Protein AF-A0A9D4E8Y6-F1 (afdb_monomer_lite)

pLDDT: mean 79.28, std 13.71, range [41.5, 98.19]

Sequence (176 aa):
MYKGVVLAENYTNPRAPIQLITGSAGSKHGVDTMMALNAFRMDGKALNSYSRLKVYNATTLYWEQVAVFGGAVLDSIWVTQESHGSFSSSAFQGEQKVKIDEQIKVDEQNLEKHNLRQKPETTGDAFKVKVSKVIQGADIKVIIGVSFAVFILVFLLVVCIVRACSGQRTNSNCGM

Foldseek 3Di:
DPLPDDPDPAQEQDLDDDDDDFPQLDDPPDFDDDDDDDPDDDPPCRANWGKDWADPDPFKIKIFIFHPPPRDTPDIGIHGHPDDDDRDPVVDDDPRNVVNVVSVVVVVVVCVVVVPDDDPDDPVRVVVVVVVCVVVPPPPVNVVVVVVVVVVVVVVVVVVVVVVVVVVVVPPDDDD

Organism: Dreissena polymorpha (NCBI:txid45954)

InterPro domains:
  IPR025733 Purple acid phosphatase, C-terminal domain [PF14008] (16-76)
  IPR029052 Metallo-dependent phosphatase-like [G3DSA:3.60.21.10] (2-86)

Radius of gyration: 31.46 Å; chains: 1; bounding box: 83×58×72 Å

Secondary structure (DSSP, 8-state):
-BTTB---SSSBS-SS--------S--TT------S--SS---SS---EEEEEEE-SSSEEEEEEEETTTT-EEEEEEEE-SS-SPPPGGG--THHHHHHHHHHHHHHHHHHHTTPPPPPPPHHHHHHHHHHHHHHTS-HHHHHHHHHHHHHHHHHHHHHHHHHHHHGGGSS----

Structure (mmCIF, N/CA/C/O backbone):
data_AF-A0A9D4E8Y6-F1
#
_entry.id   AF-A0A9D4E8Y6-F1
#
loop_
_atom_site.group_PDB
_atom_site.id
_atom_site.type_symbol
_atom_site.label_atom_id
_atom_site.label_alt_id
_atom_site.label_comp_id
_atom_site.label_asym_id
_atom_site.label_entity_id
_atom_site.label_seq_id
_atom_site.pdbx_PDB_ins_code
_atom_site.Cartn_x
_atom_site.Cartn_y
_atom_site.Cartn_z
_atom_site.occupancy
_atom_site.B_iso_or_equiv
_atom_site.auth_seq_id
_atom_site.auth_comp_id
_atom_site.auth_asym_id
_atom_site.auth_atom_id
_atom_site.pdbx_PDB_model_num
ATOM 1 N N . MET A 1 1 ? 2.461 5.338 7.647 1.00 73.44 1 MET A N 1
ATOM 2 C CA . MET A 1 1 ? 2.548 6.712 8.190 1.00 73.44 1 MET A CA 1
ATOM 3 C C . MET A 1 1 ? 1.138 7.279 8.285 1.00 73.44 1 MET A C 1
ATOM 5 O O . MET A 1 1 ? 0.339 6.998 7.403 1.00 73.44 1 MET A O 1
ATOM 9 N N . TYR A 1 2 ? 0.803 8.015 9.340 1.00 78.94 2 TYR A N 1
ATOM 10 C CA . TYR A 1 2 ? -0.483 8.697 9.497 1.00 78.94 2 TYR A CA 1
ATOM 11 C C . TYR A 1 2 ? -0.217 10.107 10.015 1.00 78.94 2 TYR A C 1
ATOM 13 O O . TYR A 1 2 ? 0.462 10.245 11.028 1.00 78.94 2 TYR A O 1
ATOM 21 N N . LYS A 1 3 ? -0.709 11.128 9.297 1.00 79.44 3 LYS A N 1
ATOM 22 C CA . LYS A 1 3 ? -0.474 12.553 9.599 1.00 79.44 3 LYS A CA 1
ATOM 23 C C . LYS A 1 3 ? 0.980 12.846 10.000 1.00 79.44 3 LYS A C 1
ATOM 25 O O . LYS A 1 3 ? 1.236 13.167 11.147 1.00 79.44 3 LYS A O 1
ATOM 30 N N . GLY A 1 4 ? 1.956 12.630 9.119 1.00 76.62 4 GLY A N 1
ATOM 31 C CA . GLY A 1 4 ? 3.359 12.926 9.464 1.00 76.62 4 GLY A CA 1
ATOM 32 C C . GLY A 1 4 ? 4.086 11.852 10.289 1.00 76.62 4 GLY A C 1
ATOM 33 O O . GLY A 1 4 ? 5.309 11.791 10.258 1.00 76.62 4 GLY A O 1
ATOM 34 N N . VAL A 1 5 ? 3.369 10.964 10.985 1.00 80.88 5 VAL A N 1
ATOM 35 C CA . VAL A 1 5 ? 3.974 10.043 11.961 1.00 80.88 5 VAL A CA 1
ATOM 36 C C . VAL A 1 5 ? 4.095 8.625 11.399 1.00 80.88 5 VAL A C 1
ATOM 38 O O . VAL A 1 5 ? 3.126 8.048 10.896 1.00 80.88 5 VAL A O 1
ATOM 41 N N . VAL A 1 6 ? 5.284 8.023 11.485 1.00 81.94 6 VAL A N 1
ATOM 42 C CA . VAL A 1 6 ? 5.500 6.607 11.140 1.00 81.94 6 VAL A CA 1
ATOM 43 C C . VAL A 1 6 ? 4.923 5.730 12.255 1.00 81.94 6 VAL A C 1
ATOM 45 O O . VAL A 1 6 ? 5.297 5.866 13.414 1.00 81.94 6 VAL A O 1
ATOM 48 N N . LEU A 1 7 ? 3.976 4.852 11.908 1.00 80.19 7 LEU A N 1
ATOM 49 C CA . LEU A 1 7 ? 3.273 3.987 12.870 1.00 80.19 7 LEU A CA 1
ATOM 50 C C . LEU A 1 7 ? 3.737 2.529 12.841 1.00 80.19 7 LEU A C 1
ATOM 52 O O . LEU A 1 7 ? 3.530 1.806 13.809 1.00 80.19 7 LEU A O 1
ATOM 56 N N . ALA A 1 8 ? 4.304 2.107 11.715 1.00 82.12 8 ALA A N 1
ATOM 57 C CA . ALA A 1 8 ? 4.824 0.774 11.468 1.00 82.12 8 ALA A CA 1
ATOM 58 C C . ALA A 1 8 ? 5.861 0.867 10.342 1.00 82.12 8 ALA A C 1
ATOM 60 O O . ALA A 1 8 ? 5.733 1.721 9.458 1.00 82.12 8 ALA A O 1
ATOM 61 N N . GLU A 1 9 ? 6.850 -0.021 10.385 1.00 84.19 9 GLU A N 1
ATOM 62 C CA . GLU A 1 9 ? 7.917 -0.152 9.380 1.00 84.19 9 GLU A CA 1
ATOM 63 C C . GLU A 1 9 ? 7.717 -1.380 8.475 1.00 84.19 9 GLU A C 1
ATOM 65 O O . GLU A 1 9 ? 8.520 -1.649 7.589 1.00 84.19 9 GLU A O 1
ATOM 70 N N . ASN A 1 10 ? 6.632 -2.126 8.687 1.00 89.31 10 ASN A N 1
ATOM 71 C CA . ASN A 1 10 ? 6.254 -3.285 7.891 1.00 89.31 10 ASN A CA 1
ATOM 72 C C . ASN A 1 10 ? 4.809 -3.157 7.382 1.00 89.31 10 ASN A C 1
ATOM 74 O O . ASN A 1 10 ? 4.067 -2.245 7.753 1.00 89.31 10 ASN A O 1
ATOM 78 N N . TYR A 1 11 ? 4.415 -4.104 6.533 1.00 92.31 11 TYR A N 1
ATOM 79 C CA . TYR A 1 11 ? 3.076 -4.193 5.949 1.00 92.31 11 TYR A CA 1
ATOM 80 C C . TYR A 1 11 ? 2.178 -5.203 6.686 1.00 92.31 11 TYR A C 1
ATOM 82 O O . TYR A 1 11 ? 1.262 -5.781 6.096 1.00 92.31 11 TYR A O 1
ATOM 90 N N . THR A 1 12 ? 2.436 -5.423 7.979 1.00 93.38 12 THR A N 1
ATOM 91 C CA . THR A 1 12 ? 1.644 -6.313 8.833 1.00 93.38 12 THR A CA 1
ATOM 92 C C . THR A 1 12 ? 0.669 -5.496 9.665 1.00 93.38 12 THR A C 1
ATOM 94 O O . THR A 1 12 ? 1.053 -4.589 10.399 1.00 93.38 12 THR A O 1
ATOM 97 N N . ASN A 1 13 ? -0.607 -5.839 9.561 1.00 91.38 13 ASN A N 1
ATOM 98 C CA . ASN A 1 13 ? -1.733 -5.152 10.168 1.00 91.38 13 ASN A CA 1
ATOM 99 C C . ASN A 1 13 ? -1.700 -3.620 9.967 1.00 91.38 13 ASN A C 1
ATOM 101 O O . ASN A 1 13 ? -1.748 -2.860 10.947 1.00 91.38 13 ASN A O 1
ATOM 105 N N . PRO A 1 14 ? -1.565 -3.134 8.712 1.00 88.62 14 PRO A N 1
ATOM 106 C CA . PRO A 1 14 ? -1.438 -1.710 8.443 1.00 88.62 14 PRO A CA 1
ATOM 107 C C . PRO A 1 14 ? -2.681 -0.966 8.938 1.00 88.62 14 PRO A C 1
ATOM 109 O O . PRO A 1 14 ? -3.813 -1.308 8.611 1.00 88.62 14 PRO A O 1
ATOM 112 N N . ARG A 1 15 ? -2.467 0.089 9.730 1.00 81.94 15 ARG A N 1
ATOM 113 C CA . ARG A 1 15 ? -3.545 0.890 10.350 1.00 81.94 15 ARG A CA 1
ATOM 114 C C . ARG A 1 15 ? -4.058 2.036 9.477 1.00 81.94 15 ARG A C 1
ATOM 116 O O . ARG A 1 15 ? -4.909 2.812 9.900 1.00 81.94 15 ARG A O 1
ATOM 123 N N . ALA A 1 16 ? -3.488 2.173 8.290 1.00 82.00 16 ALA A N 1
ATOM 124 C CA . ALA A 1 16 ? -3.888 3.124 7.273 1.00 82.00 16 ALA A CA 1
ATOM 125 C C . ALA A 1 16 ? -3.797 2.429 5.908 1.00 82.00 16 ALA A C 1
ATOM 127 O O . ALA A 1 16 ? -3.007 1.490 5.767 1.00 82.00 16 ALA A O 1
ATOM 128 N N . PRO A 1 17 ? -4.567 2.880 4.905 1.00 85.38 17 PRO A N 1
ATOM 129 C CA . PRO A 1 17 ? -4.471 2.336 3.559 1.00 85.38 17 PRO A CA 1
ATOM 130 C C . PRO A 1 17 ? -3.042 2.411 3.016 1.00 85.38 17 PRO A C 1
ATOM 132 O O . PRO A 1 17 ? -2.362 3.429 3.160 1.00 85.38 17 PRO A O 1
ATOM 135 N N . ILE A 1 18 ? -2.607 1.337 2.360 1.00 88.50 18 ILE A N 1
ATOM 136 C CA . ILE A 1 18 ? -1.376 1.331 1.571 1.00 88.50 18 ILE A CA 1
ATOM 137 C C . ILE A 1 18 ? -1.719 1.955 0.222 1.00 88.50 18 ILE A C 1
ATOM 139 O O . ILE A 1 18 ? -2.557 1.435 -0.515 1.00 88.50 18 ILE A O 1
ATOM 143 N N . GLN A 1 19 ? -1.090 3.085 -0.090 1.00 89.44 19 GLN A N 1
ATOM 144 C CA . GLN A 1 19 ? -1.273 3.752 -1.370 1.00 89.44 19 GLN A CA 1
ATOM 145 C C . GLN A 1 19 ? -0.212 3.261 -2.353 1.00 89.44 19 GLN A C 1
ATOM 147 O O . GLN A 1 19 ? 0.977 3.501 -2.165 1.00 89.44 19 GLN A O 1
ATOM 152 N N . LEU A 1 20 ? -0.662 2.582 -3.405 1.00 90.50 20 LEU A N 1
ATOM 153 C CA . LEU A 1 20 ? 0.180 2.099 -4.494 1.00 90.50 20 LEU A CA 1
ATOM 154 C C . LEU A 1 20 ? -0.131 2.920 -5.744 1.00 90.50 20 LEU A C 1
ATOM 156 O O . LEU A 1 20 ? -1.296 3.087 -6.105 1.00 90.50 20 LEU A O 1
ATOM 160 N N . ILE A 1 21 ? 0.905 3.447 -6.393 1.00 88.50 21 ILE A N 1
ATOM 161 C CA . ILE A 1 21 ? 0.780 4.235 -7.622 1.00 88.50 21 ILE A CA 1
ATOM 162 C C . ILE A 1 21 ? 1.459 3.460 -8.746 1.00 88.50 21 ILE A C 1
ATOM 164 O O . ILE A 1 21 ? 2.655 3.199 -8.695 1.00 88.50 21 ILE A O 1
ATOM 168 N N . THR A 1 22 ? 0.681 3.100 -9.764 1.00 87.94 22 THR A N 1
ATOM 169 C CA . THR A 1 22 ? 1.089 2.160 -10.822 1.00 87.94 22 THR A CA 1
ATOM 170 C C . THR A 1 22 ? 1.006 2.792 -12.214 1.00 87.94 22 THR A C 1
ATOM 172 O O . THR A 1 22 ? 0.895 2.091 -13.217 1.00 87.94 22 THR A O 1
ATOM 175 N N . GLY A 1 23 ? 0.994 4.129 -12.284 1.00 84.12 23 GLY A N 1
ATOM 176 C CA . GLY A 1 23 ? 0.748 4.938 -13.486 1.00 84.12 23 GLY A CA 1
ATOM 177 C C . GLY A 1 23 ? 1.855 4.902 -14.548 1.00 84.12 23 GLY A C 1
ATOM 178 O O . GLY A 1 23 ? 2.044 5.875 -15.267 1.00 84.12 23 GLY A O 1
ATOM 179 N N . SER A 1 24 ? 2.594 3.800 -14.646 1.00 84.62 24 SER A N 1
ATOM 180 C CA . SER A 1 24 ? 3.752 3.594 -15.516 1.00 84.62 24 SER A CA 1
ATOM 181 C C . SER A 1 24 ? 3.458 2.641 -16.680 1.00 84.62 24 SER A C 1
ATOM 183 O O . SER A 1 24 ? 4.376 2.054 -17.233 1.00 84.62 24 SER A O 1
ATOM 185 N N . ALA A 1 25 ? 2.202 2.488 -17.112 1.00 86.75 25 ALA A N 1
ATOM 186 C CA . ALA A 1 25 ? 1.845 1.600 -18.232 1.00 86.75 25 ALA A CA 1
ATOM 187 C C . ALA A 1 25 ? 2.415 2.045 -19.601 1.00 86.75 25 ALA A C 1
ATOM 189 O O . ALA A 1 25 ? 2.400 1.276 -20.562 1.00 86.75 25 ALA A O 1
ATOM 190 N N . GLY A 1 26 ? 2.928 3.275 -19.685 1.00 82.12 26 GLY A N 1
ATOM 191 C CA . GLY A 1 26 ? 3.454 3.895 -20.897 1.00 82.12 26 GLY A CA 1
ATOM 192 C C . GLY A 1 26 ? 2.678 5.160 -21.241 1.00 82.12 26 GLY A C 1
ATOM 193 O O . GLY A 1 26 ? 1.471 5.128 -21.461 1.00 82.12 26 GLY A O 1
ATOM 194 N N . SER A 1 27 ? 3.377 6.293 -21.283 1.00 81.38 27 SER A N 1
ATOM 195 C CA . SER A 1 27 ? 2.820 7.592 -21.668 1.00 81.38 27 SER A CA 1
ATOM 196 C C . SER A 1 27 ? 3.777 8.296 -22.619 1.00 81.38 27 SER A C 1
ATOM 198 O O . SER A 1 27 ? 4.995 8.209 -22.468 1.00 81.38 27 SER A O 1
ATOM 200 N N . LYS A 1 28 ? 3.228 9.048 -23.579 1.00 84.88 28 LYS A N 1
ATOM 201 C CA . LYS A 1 28 ? 4.025 9.925 -24.451 1.00 84.88 28 LYS A CA 1
ATOM 202 C C . LYS A 1 28 ? 4.608 11.139 -23.715 1.00 84.88 28 LYS A C 1
ATOM 204 O O . LYS A 1 28 ? 5.471 11.812 -24.262 1.00 84.88 28 LYS A O 1
ATOM 209 N N . HIS A 1 29 ? 4.108 11.442 -22.514 1.00 80.25 29 HIS A N 1
ATOM 210 C CA . HIS A 1 29 ? 4.436 12.659 -21.764 1.00 80.25 29 HIS A CA 1
ATOM 211 C C . HIS A 1 29 ? 5.632 12.498 -20.807 1.00 80.25 29 HIS A C 1
ATOM 213 O O . HIS A 1 29 ? 5.888 13.388 -20.007 1.00 80.25 29 HIS A O 1
ATOM 219 N N . GLY A 1 30 ? 6.393 11.403 -20.912 1.00 76.19 30 GLY A N 1
ATOM 220 C CA . GLY A 1 30 ? 7.607 11.197 -20.119 1.00 76.19 30 GLY A CA 1
ATOM 221 C C . GLY A 1 30 ? 7.337 10.743 -18.682 1.00 76.19 30 GLY A C 1
ATOM 222 O O . GLY A 1 30 ? 6.322 10.103 -18.408 1.00 76.19 30 GLY A O 1
ATOM 223 N N . VAL A 1 31 ? 8.293 11.019 -17.792 1.00 78.38 31 VAL A N 1
ATOM 224 C CA . VAL A 1 31 ? 8.294 10.579 -16.390 1.00 78.38 31 VAL A CA 1
ATOM 225 C C . VAL A 1 31 ? 8.198 11.798 -15.482 1.00 78.38 31 VAL A C 1
ATOM 227 O O . VAL A 1 31 ? 9.032 12.697 -15.582 1.00 78.38 31 VAL A O 1
ATOM 230 N N . ASP A 1 32 ? 7.223 11.795 -14.577 1.00 78.12 32 ASP A N 1
ATOM 231 C CA . ASP A 1 32 ? 7.083 12.838 -13.564 1.00 78.12 32 ASP A CA 1
ATOM 232 C C . ASP A 1 32 ? 8.066 12.627 -12.407 1.00 78.12 32 ASP A C 1
ATOM 234 O O . ASP A 1 32 ? 8.269 11.513 -11.913 1.00 78.12 32 ASP A O 1
ATOM 238 N N . THR A 1 33 ? 8.661 13.719 -11.932 1.00 74.38 33 THR A N 1
ATOM 239 C CA . THR A 1 33 ? 9.433 13.740 -10.689 1.00 74.38 33 THR A CA 1
ATOM 240 C C . THR A 1 33 ? 8.501 13.918 -9.496 1.00 74.38 33 THR A C 1
ATOM 242 O O . THR A 1 33 ? 7.704 14.851 -9.444 1.00 74.38 33 THR A O 1
ATOM 245 N N . MET A 1 34 ? 8.632 13.047 -8.492 1.00 69.12 34 MET A N 1
ATOM 246 C CA . MET A 1 34 ? 7.845 13.128 -7.260 1.00 69.12 34 MET A CA 1
ATOM 247 C C . MET A 1 34 ? 8.736 13.394 -6.043 1.00 69.12 34 MET A C 1
ATOM 249 O O . MET A 1 34 ? 9.650 12.625 -5.735 1.00 69.12 34 MET A O 1
ATOM 253 N N . MET A 1 35 ? 8.433 14.470 -5.311 1.00 65.69 35 MET A N 1
ATOM 254 C CA . MET A 1 35 ? 9.023 14.781 -4.005 1.00 65.69 35 MET A CA 1
ATOM 255 C C . MET A 1 35 ? 8.072 14.338 -2.888 1.00 65.69 35 MET A C 1
ATOM 257 O O . MET A 1 35 ? 7.065 15.001 -2.667 1.00 65.69 35 MET A O 1
ATOM 261 N N . ALA A 1 36 ? 8.379 13.236 -2.190 1.00 64.88 36 ALA A N 1
ATOM 262 C CA . ALA A 1 36 ? 7.705 12.835 -0.945 1.00 64.88 36 ALA A CA 1
ATOM 263 C C . ALA A 1 36 ? 8.395 11.643 -0.247 1.00 64.88 36 ALA A C 1
ATOM 265 O O . ALA A 1 36 ? 9.131 10.883 -0.883 1.00 64.88 36 ALA A O 1
ATOM 266 N N . LEU A 1 37 ? 8.087 11.469 1.048 1.00 63.91 37 LEU A N 1
ATOM 267 C CA . LEU A 1 37 ? 8.338 10.262 1.845 1.00 63.91 37 LEU A CA 1
ATOM 268 C C . LEU A 1 37 ? 7.568 9.069 1.256 1.00 63.91 37 LEU A C 1
ATOM 270 O O . LEU A 1 37 ? 6.371 8.924 1.490 1.00 63.91 37 LEU A O 1
ATOM 274 N N . ASN A 1 38 ? 8.266 8.215 0.513 1.00 74.00 38 ASN A N 1
ATOM 275 C CA . ASN A 1 38 ? 7.741 6.972 -0.051 1.00 74.00 38 ASN A CA 1
ATOM 276 C C . ASN A 1 38 ? 8.599 5.803 0.440 1.00 74.00 38 ASN A C 1
ATOM 278 O O . ASN A 1 38 ? 9.812 5.953 0.565 1.00 74.00 38 ASN A O 1
ATOM 282 N N . ALA A 1 39 ? 7.988 4.642 0.691 1.00 78.75 39 ALA A N 1
ATOM 283 C CA . ALA A 1 39 ? 8.741 3.434 1.039 1.00 78.75 39 ALA A CA 1
ATOM 284 C C . ALA A 1 39 ? 9.582 2.931 -0.148 1.00 78.75 39 ALA A C 1
ATOM 286 O O . ALA A 1 39 ? 10.729 2.532 0.024 1.00 78.75 39 ALA A O 1
ATOM 287 N N . PHE A 1 40 ? 9.025 3.013 -1.357 1.00 83.94 40 PHE A N 1
ATOM 288 C CA . PHE A 1 40 ? 9.711 2.725 -2.608 1.00 83.94 40 PHE A CA 1
ATOM 289 C C . PHE A 1 40 ? 9.297 3.743 -3.671 1.00 83.94 40 PHE A C 1
ATOM 291 O O . PHE A 1 40 ? 8.149 4.196 -3.707 1.00 83.94 40 PHE A O 1
ATOM 298 N N . ARG A 1 41 ? 10.243 4.111 -4.538 1.00 82.06 41 ARG A N 1
ATOM 299 C CA . ARG A 1 41 ? 9.985 4.895 -5.747 1.00 82.06 41 ARG A CA 1
ATOM 300 C C . ARG A 1 41 ? 11.010 4.553 -6.819 1.00 82.06 41 ARG A C 1
ATOM 302 O O . ARG A 1 41 ? 12.160 4.258 -6.509 1.00 82.06 41 ARG A O 1
ATOM 309 N N . MET A 1 42 ? 10.599 4.682 -8.074 1.00 78.50 42 MET A N 1
ATOM 310 C CA . MET A 1 42 ? 11.473 4.548 -9.234 1.00 78.50 42 MET A CA 1
ATOM 311 C C . MET A 1 42 ? 11.406 5.842 -10.054 1.00 78.50 42 MET A C 1
ATOM 313 O O . MET A 1 42 ? 10.645 5.937 -11.014 1.00 78.50 42 MET A O 1
ATOM 317 N N . ASP A 1 43 ? 12.158 6.864 -9.633 1.00 67.75 43 ASP A N 1
ATOM 318 C CA . ASP A 1 43 ? 12.296 8.137 -10.347 1.00 67.75 43 ASP A CA 1
ATOM 319 C C . ASP A 1 43 ? 13.489 8.121 -11.328 1.00 67.75 43 ASP A C 1
ATOM 321 O O . ASP A 1 43 ? 14.418 7.322 -11.223 1.00 67.75 43 ASP A O 1
ATOM 325 N N . GLY A 1 44 ? 13.430 8.950 -12.376 1.00 62.62 44 GLY A N 1
ATOM 326 C CA . GLY A 1 44 ? 14.532 9.165 -13.332 1.00 62.62 44 GLY A CA 1
ATOM 327 C C . GLY A 1 44 ? 14.748 8.089 -14.410 1.00 62.62 44 GLY A C 1
ATOM 328 O O . GLY A 1 44 ? 15.265 8.409 -15.478 1.00 62.62 44 GLY A O 1
ATOM 329 N N . LYS A 1 45 ? 14.323 6.838 -14.184 1.00 65.12 45 LYS A N 1
ATOM 330 C CA . LYS A 1 45 ? 14.321 5.744 -15.183 1.00 65.12 45 LYS A CA 1
ATOM 331 C C . LYS A 1 45 ? 13.069 4.872 -15.084 1.00 65.12 45 LYS A C 1
ATOM 333 O O . LYS A 1 45 ? 13.169 3.651 -15.172 1.00 65.12 45 LYS A O 1
ATOM 338 N N . ALA A 1 46 ? 11.906 5.477 -14.840 1.00 70.00 46 ALA A N 1
ATOM 339 C CA . ALA A 1 46 ? 10.662 4.729 -14.693 1.00 70.00 46 ALA A CA 1
ATOM 340 C C . ALA A 1 46 ? 10.451 3.821 -15.914 1.00 70.00 46 ALA A C 1
ATOM 342 O O . ALA A 1 46 ? 10.302 4.288 -17.044 1.00 70.00 46 ALA A O 1
ATOM 343 N N . LEU A 1 47 ? 10.510 2.512 -15.680 1.00 83.56 47 LEU A N 1
ATOM 344 C CA . LEU A 1 47 ? 10.270 1.532 -16.723 1.00 83.56 47 LEU A CA 1
ATOM 345 C C . LEU A 1 47 ? 8.771 1.409 -16.933 1.00 83.56 47 LEU A C 1
ATOM 347 O O . LEU A 1 47 ? 8.004 1.335 -15.963 1.00 83.56 47 LEU A O 1
ATOM 351 N N . ASN A 1 48 ? 8.377 1.307 -18.203 1.00 90.00 48 ASN A N 1
ATOM 352 C CA . ASN A 1 48 ? 7.021 0.902 -18.525 1.00 90.00 48 ASN A CA 1
ATOM 353 C C . ASN A 1 48 ? 6.738 -0.417 -17.807 1.00 90.00 48 ASN A C 1
ATOM 355 O O . ASN A 1 48 ? 7.506 -1.374 -17.929 1.00 90.00 48 ASN A O 1
ATOM 359 N N . SER A 1 49 ? 5.691 -0.441 -16.998 1.00 92.38 49 SER A N 1
ATOM 360 C CA . SER A 1 49 ? 5.428 -1.516 -16.053 1.00 92.38 49 SER A CA 1
ATOM 361 C C . SER A 1 49 ? 3.942 -1.606 -15.725 1.00 92.38 49 SER A C 1
ATOM 363 O O . SER A 1 49 ? 3.172 -0.674 -15.948 1.00 92.38 49 SER A O 1
ATOM 365 N N . TYR A 1 50 ? 3.540 -2.758 -15.211 1.00 93.62 50 TYR A N 1
ATOM 366 C CA . TYR A 1 50 ? 2.185 -3.041 -14.756 1.00 93.62 50 TYR A CA 1
ATOM 367 C C . TYR A 1 50 ? 2.253 -3.767 -13.417 1.00 93.62 50 TYR A C 1
ATOM 369 O O . TYR A 1 50 ? 3.276 -4.366 -13.088 1.00 93.62 50 TYR A O 1
ATOM 377 N N . SER A 1 51 ? 1.172 -3.731 -12.645 1.00 95.06 51 SER A N 1
ATOM 378 C CA . SER A 1 51 ? 1.135 -4.416 -11.354 1.00 95.06 51 SER A CA 1
ATOM 379 C C . SER A 1 51 ? 0.298 -5.678 -11.397 1.00 95.06 51 SER A C 1
ATOM 381 O O . SER A 1 51 ? -0.685 -5.769 -12.135 1.00 95.06 51 SER A O 1
ATOM 383 N N . ARG A 1 52 ? 0.651 -6.631 -10.541 1.00 96.31 52 ARG A N 1
ATOM 384 C CA . ARG A 1 52 ? -0.150 -7.820 -10.259 1.00 96.31 52 ARG A CA 1
ATOM 385 C C . ARG A 1 52 ? -0.507 -7.813 -8.780 1.00 96.31 52 ARG A C 1
ATOM 387 O O . ARG A 1 52 ? 0.359 -7.619 -7.934 1.00 96.31 52 ARG A O 1
ATOM 394 N N . LEU A 1 53 ? -1.783 -8.025 -8.475 1.00 97.06 53 LEU A N 1
ATOM 395 C CA . LEU A 1 53 ? -2.276 -8.209 -7.113 1.00 97.06 53 LEU A CA 1
ATOM 396 C C . LEU A 1 53 ? -2.863 -9.612 -7.008 1.00 97.06 53 LEU A C 1
ATOM 398 O O . LEU A 1 53 ? -3.792 -9.957 -7.737 1.00 97.06 53 LEU A O 1
ATOM 402 N N . LYS A 1 54 ? -2.330 -10.414 -6.090 1.00 98.19 54 LYS A N 1
ATOM 403 C CA . LYS A 1 54 ? -2.802 -11.765 -5.808 1.00 98.19 54 LYS A CA 1
ATOM 404 C C . LYS A 1 54 ? -3.284 -11.850 -4.369 1.00 98.19 54 LYS A C 1
ATOM 406 O O . LYS A 1 54 ? -2.502 -11.720 -3.432 1.00 98.19 54 LYS A O 1
ATOM 411 N N . VAL A 1 55 ? -4.576 -12.107 -4.201 1.00 97.44 55 VAL A N 1
ATOM 412 C CA . VAL A 1 55 ? -5.175 -12.407 -2.897 1.00 97.44 55 VAL A CA 1
ATOM 413 C C . VAL A 1 55 ? -4.976 -13.896 -2.631 1.00 97.44 55 VAL A C 1
ATOM 415 O O . VAL A 1 55 ? -5.488 -14.727 -3.378 1.00 97.44 55 VAL A O 1
ATOM 418 N N . TYR A 1 56 ? -4.183 -14.238 -1.615 1.00 97.50 56 TYR A N 1
ATOM 419 C CA . TYR A 1 56 ? -3.877 -15.633 -1.284 1.00 97.50 56 TYR A CA 1
ATOM 420 C C . TYR A 1 56 ? -4.938 -16.251 -0.379 1.00 97.50 56 TYR A C 1
ATOM 422 O O . TYR A 1 56 ? -5.292 -17.415 -0.546 1.00 97.50 56 TYR A O 1
ATOM 430 N N . ASN A 1 57 ? -5.430 -15.483 0.590 1.00 96.94 57 ASN A N 1
ATOM 431 C CA . ASN A 1 57 ? -6.476 -15.896 1.517 1.00 96.94 57 ASN A CA 1
ATOM 432 C C . ASN A 1 57 ? -7.157 -14.649 2.110 1.00 96.94 57 ASN A C 1
ATOM 434 O O . ASN A 1 57 ? -6.906 -13.527 1.671 1.00 96.94 57 ASN A O 1
ATOM 438 N N . ALA A 1 58 ? -8.016 -14.847 3.113 1.00 96.44 58 ALA A N 1
ATOM 439 C CA . ALA A 1 58 ? -8.739 -13.758 3.761 1.00 96.44 58 ALA A CA 1
ATOM 440 C C . ALA A 1 58 ? -7.822 -12.721 4.429 1.00 96.44 58 ALA A C 1
ATOM 442 O O . ALA A 1 58 ? -8.242 -11.585 4.584 1.00 96.44 58 ALA A O 1
ATOM 443 N N . THR A 1 59 ? -6.598 -13.070 4.822 1.00 97.06 59 THR A N 1
ATOM 444 C CA . THR A 1 59 ? -5.698 -12.179 5.567 1.00 97.06 59 THR A CA 1
ATOM 445 C C . THR A 1 59 ? -4.504 -11.696 4.762 1.00 97.06 59 THR A C 1
ATOM 447 O O . THR A 1 59 ? -3.879 -10.717 5.142 1.00 97.06 59 THR A O 1
ATOM 450 N N . THR A 1 60 ? -4.143 -12.369 3.675 1.00 97.31 60 THR A N 1
ATOM 451 C CA . THR A 1 60 ? -2.842 -12.196 3.033 1.00 97.31 60 THR A CA 1
ATOM 452 C C . THR A 1 60 ? -2.999 -11.930 1.547 1.00 97.31 60 THR A C 1
ATOM 454 O O . THR A 1 60 ? -3.639 -12.689 0.812 1.00 97.31 60 THR A O 1
ATOM 457 N N . LEU A 1 61 ? -2.339 -10.870 1.092 1.00 96.94 61 LEU A N 1
ATOM 458 C CA . LEU A 1 61 ? -2.195 -10.528 -0.314 1.00 96.94 61 LEU A CA 1
ATOM 459 C C . LEU A 1 61 ? -0.728 -10.292 -0.664 1.00 96.94 61 LEU A C 1
ATOM 461 O O . LEU A 1 61 ? 0.091 -9.932 0.182 1.00 96.94 61 LEU A O 1
ATOM 465 N N . TYR A 1 62 ? -0.423 -10.490 -1.935 1.00 98.00 62 TYR A N 1
ATOM 466 C CA . TYR A 1 62 ? 0.860 -10.182 -2.537 1.00 98.00 62 TYR A CA 1
ATOM 467 C C . TYR A 1 62 ? 0.638 -9.209 -3.675 1.00 98.00 62 TYR A C 1
ATOM 469 O O . TYR A 1 62 ? -0.234 -9.421 -4.522 1.00 98.00 62 TYR A O 1
ATOM 477 N N . TRP A 1 63 ? 1.436 -8.158 -3.696 1.00 97.56 63 TRP A N 1
ATOM 478 C CA . TRP A 1 63 ? 1.460 -7.201 -4.781 1.00 97.56 63 TRP A CA 1
ATOM 479 C C . TRP A 1 63 ? 2.865 -7.124 -5.355 1.00 97.56 63 TRP A C 1
ATOM 481 O O . TRP A 1 63 ? 3.845 -7.203 -4.618 1.00 97.56 63 TRP A O 1
ATOM 491 N N . GLU A 1 64 ? 2.960 -6.938 -6.663 1.00 96.81 64 GLU A N 1
ATOM 492 C CA . GLU A 1 64 ? 4.227 -6.732 -7.353 1.00 96.81 64 GLU A CA 1
ATOM 493 C C . GLU A 1 64 ? 4.073 -5.793 -8.548 1.00 96.81 64 GLU A C 1
ATOM 495 O O . GLU A 1 64 ? 3.034 -5.776 -9.214 1.00 96.81 64 GLU A O 1
ATOM 500 N N . GLN A 1 65 ? 5.137 -5.048 -8.837 1.00 95.38 65 GLN A N 1
ATOM 501 C CA . GLN A 1 65 ? 5.305 -4.248 -10.043 1.00 95.38 65 GLN A CA 1
ATOM 502 C C . GLN A 1 65 ? 6.236 -4.986 -11.002 1.00 95.38 65 GLN A C 1
ATOM 504 O O . GLN A 1 65 ? 7.338 -5.378 -10.628 1.00 95.38 65 GLN A O 1
ATOM 509 N N . VAL A 1 66 ? 5.828 -5.135 -12.258 1.00 94.81 66 VAL A N 1
ATOM 510 C CA . VAL A 1 66 ? 6.555 -5.906 -13.271 1.00 94.81 66 VAL A CA 1
ATOM 511 C C . VAL A 1 66 ? 6.881 -5.016 -14.459 1.00 94.81 66 VAL A C 1
ATOM 513 O O . VAL A 1 66 ? 6.003 -4.341 -14.997 1.00 94.81 66 VAL A O 1
ATOM 516 N N . ALA A 1 67 ? 8.137 -5.022 -14.897 1.00 93.12 67 ALA A N 1
ATOM 517 C CA . ALA A 1 67 ? 8.553 -4.351 -16.120 1.00 93.12 67 ALA A CA 1
ATOM 518 C C . ALA A 1 67 ? 7.878 -4.984 -17.346 1.00 93.12 67 ALA A C 1
ATOM 520 O O . ALA A 1 67 ? 7.886 -6.202 -17.518 1.00 93.12 67 ALA A O 1
ATOM 521 N N . VAL A 1 68 ? 7.341 -4.149 -18.237 1.00 92.81 68 VAL A N 1
ATOM 522 C CA . VAL A 1 68 ? 6.777 -4.581 -19.526 1.00 92.81 68 VAL A CA 1
ATOM 523 C C . VAL A 1 68 ? 7.854 -5.259 -20.368 1.00 92.81 68 VAL A C 1
ATOM 525 O O . VAL A 1 68 ? 7.632 -6.329 -20.929 1.00 92.81 68 VAL A O 1
ATOM 528 N N . PHE A 1 69 ? 9.041 -4.654 -20.431 1.00 90.00 69 PHE A N 1
ATOM 529 C CA . PHE A 1 69 ? 10.172 -5.210 -21.161 1.00 90.00 69 PHE A CA 1
ATOM 530 C C . PHE A 1 69 ? 10.973 -6.146 -20.256 1.00 90.00 69 PHE A C 1
ATOM 532 O O . PHE A 1 69 ? 11.436 -5.751 -19.189 1.00 90.00 69 PHE A O 1
ATOM 539 N N . GLY A 1 70 ? 11.127 -7.398 -20.685 1.00 92.31 70 GLY A N 1
ATOM 540 C CA . GLY A 1 70 ? 11.899 -8.418 -19.969 1.00 92.31 70 GLY A CA 1
ATOM 541 C C . GLY A 1 70 ? 11.174 -9.084 -18.795 1.00 92.31 70 GLY A C 1
ATOM 542 O O . GLY A 1 70 ? 11.665 -10.093 -18.300 1.00 92.31 70 GLY A O 1
ATOM 543 N N . GLY A 1 71 ? 10.015 -8.577 -18.358 1.00 93.88 71 GLY A N 1
ATOM 544 C CA . GLY A 1 71 ? 9.192 -9.233 -17.334 1.00 93.88 71 GLY A CA 1
ATOM 545 C C . GLY A 1 71 ? 9.811 -9.270 -15.933 1.00 93.88 71 GLY A C 1
ATOM 546 O O . GLY A 1 71 ? 9.364 -10.049 -15.094 1.00 93.88 71 GLY A O 1
ATOM 547 N N . ALA A 1 72 ? 10.840 -8.459 -15.672 1.00 94.75 72 ALA A N 1
ATOM 548 C CA . ALA A 1 72 ? 11.500 -8.403 -14.374 1.00 94.75 72 ALA A CA 1
ATOM 549 C C . ALA A 1 72 ? 10.571 -7.813 -13.301 1.00 94.75 72 ALA A C 1
ATOM 551 O O . ALA A 1 72 ? 9.882 -6.821 -13.548 1.00 94.75 72 ALA A O 1
ATOM 552 N N . VAL A 1 73 ? 10.584 -8.398 -12.101 1.00 94.88 73 VAL A N 1
ATOM 553 C CA . VAL A 1 73 ? 9.897 -7.839 -10.929 1.00 94.88 73 VAL A CA 1
ATOM 554 C C . VAL A 1 73 ? 10.718 -6.661 -10.410 1.00 94.88 73 VAL A C 1
ATOM 556 O O . VAL A 1 73 ? 11.886 -6.819 -10.065 1.00 94.88 73 VAL A O 1
ATOM 559 N N . LEU A 1 74 ? 10.112 -5.476 -10.408 1.00 92.69 74 LEU A N 1
ATOM 560 C CA . LEU A 1 74 ? 10.739 -4.216 -10.005 1.00 92.69 74 LEU A CA 1
ATOM 561 C C . LEU A 1 74 ? 10.592 -3.957 -8.507 1.00 92.69 74 LEU A C 1
ATOM 563 O O . LEU A 1 74 ? 11.511 -3.440 -7.883 1.00 92.69 74 LEU A O 1
ATOM 567 N N . ASP A 1 75 ? 9.436 -4.314 -7.954 1.00 93.50 75 ASP A N 1
ATOM 568 C CA . ASP A 1 75 ? 9.137 -4.228 -6.529 1.00 93.50 75 ASP A CA 1
ATOM 569 C C . ASP A 1 75 ? 8.061 -5.255 -6.174 1.00 93.50 75 ASP A C 1
ATOM 571 O O . ASP A 1 75 ? 7.262 -5.648 -7.031 1.00 93.50 75 ASP A O 1
ATOM 575 N N . SER A 1 76 ? 8.032 -5.692 -4.918 1.00 95.56 76 SER A N 1
ATOM 576 C CA . SER A 1 76 ? 6.966 -6.545 -4.413 1.00 95.56 76 SER A CA 1
ATOM 577 C C . SER A 1 76 ? 6.799 -6.445 -2.905 1.00 95.56 76 SER A C 1
ATOM 579 O O . SER A 1 76 ? 7.777 -6.334 -2.167 1.00 95.56 76 SER A O 1
ATOM 581 N N . ILE A 1 77 ? 5.555 -6.561 -2.444 1.00 95.75 77 ILE A N 1
ATOM 582 C CA . ILE A 1 77 ? 5.212 -6.537 -1.025 1.00 95.75 77 ILE A CA 1
ATOM 583 C C . ILE A 1 77 ? 4.211 -7.635 -0.679 1.00 95.75 77 ILE A C 1
ATOM 5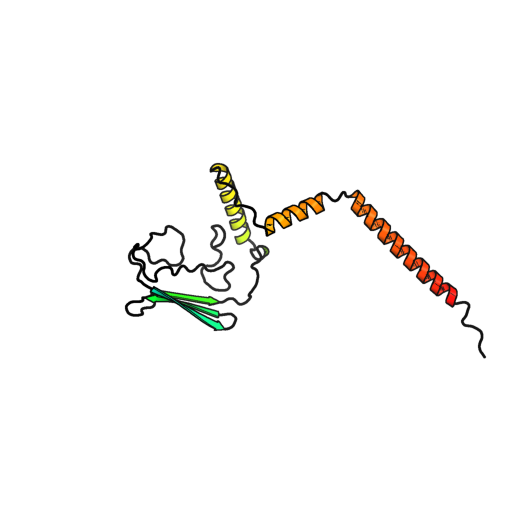85 O O . ILE A 1 77 ? 3.284 -7.942 -1.433 1.00 95.75 77 ILE A O 1
ATOM 589 N N . TRP A 1 78 ? 4.381 -8.187 0.516 1.00 96.69 78 TRP A N 1
ATOM 590 C CA . TRP A 1 78 ? 3.365 -8.983 1.190 1.00 96.69 78 TRP A CA 1
ATOM 591 C C . TRP A 1 78 ? 2.627 -8.099 2.178 1.00 96.69 78 TRP A C 1
ATOM 593 O O . TRP A 1 78 ? 3.262 -7.414 2.976 1.00 96.69 78 TRP A O 1
ATOM 603 N N . VAL A 1 79 ? 1.298 -8.132 2.140 1.00 96.19 79 VAL A N 1
ATOM 604 C CA . VAL A 1 79 ? 0.459 -7.433 3.113 1.00 96.19 79 VAL A CA 1
ATOM 605 C C . VAL A 1 79 ? -0.366 -8.466 3.855 1.00 96.19 79 VAL A C 1
ATOM 607 O O . VAL A 1 79 ? -1.061 -9.278 3.238 1.00 96.19 79 VAL A O 1
ATOM 610 N N . THR A 1 80 ? -0.296 -8.406 5.181 1.00 96.62 80 THR A N 1
ATOM 611 C CA . THR A 1 80 ? -1.077 -9.263 6.072 1.00 96.62 80 THR A CA 1
ATOM 612 C C . THR A 1 80 ? -1.994 -8.390 6.913 1.00 96.62 80 THR A C 1
ATOM 614 O O . THR A 1 80 ? -1.524 -7.454 7.549 1.00 96.62 80 THR A O 1
ATOM 617 N N . GLN A 1 81 ? -3.288 -8.692 6.919 1.00 94.50 81 GLN A N 1
ATOM 618 C CA . GLN A 1 81 ? -4.315 -8.027 7.709 1.00 94.50 81 GLN A CA 1
ATOM 619 C C . GLN A 1 81 ? -5.205 -9.084 8.361 1.00 94.50 81 GLN A C 1
ATOM 621 O O . GLN A 1 81 ? -5.981 -9.757 7.687 1.00 94.50 81 GLN A O 1
ATOM 626 N N . GLU A 1 82 ? -5.093 -9.233 9.675 1.00 93.94 82 GLU A N 1
ATOM 627 C CA . GLU A 1 82 ? -5.861 -10.219 10.444 1.00 93.94 82 GLU A CA 1
ATOM 628 C C . GLU A 1 82 ? -7.316 -9.788 10.638 1.00 93.94 82 GLU A C 1
ATOM 630 O O . GLU A 1 82 ? -8.228 -10.610 10.574 1.00 93.94 82 GLU A O 1
ATOM 635 N N . SER A 1 83 ? -7.538 -8.489 10.859 1.00 89.62 83 SER A N 1
ATOM 636 C CA . SER A 1 83 ? -8.858 -7.921 11.122 1.00 89.62 83 SER A CA 1
ATOM 637 C C . SER A 1 83 ? -9.218 -6.868 10.085 1.00 89.62 83 SER A C 1
ATOM 639 O O . SER A 1 83 ? -8.554 -5.838 9.954 1.00 89.62 83 SER A O 1
ATOM 641 N N . HIS A 1 84 ? -10.294 -7.123 9.348 1.00 86.12 84 HIS A N 1
ATOM 642 C CA . HIS A 1 84 ? -10.822 -6.213 8.336 1.00 86.12 84 HIS A CA 1
ATOM 643 C C . HIS A 1 84 ? -11.945 -5.375 8.929 1.00 86.12 84 HIS A C 1
ATOM 645 O O . HIS A 1 84 ? -12.802 -5.885 9.646 1.00 86.12 84 HIS A O 1
ATOM 651 N N . GLY A 1 85 ? -11.972 -4.087 8.614 1.00 83.00 85 GLY A N 1
ATOM 652 C CA . GLY A 1 85 ? -13.016 -3.196 9.101 1.00 83.00 85 GLY A CA 1
ATOM 653 C C . GLY A 1 85 ? -12.577 -1.743 9.107 1.00 83.00 85 GLY A C 1
ATOM 654 O O . GLY A 1 85 ? -11.490 -1.396 8.643 1.00 83.00 85 GLY A O 1
ATOM 655 N N . SER A 1 86 ? -13.440 -0.881 9.641 1.00 78.62 86 SER A N 1
ATOM 656 C CA . SER A 1 86 ? -13.102 0.528 9.807 1.00 78.62 86 SER A CA 1
ATOM 657 C C . SER A 1 86 ? -11.963 0.677 10.812 1.00 78.62 86 SER A C 1
ATOM 659 O O . SER A 1 86 ? -12.072 0.243 11.959 1.00 78.62 86 SER A O 1
ATOM 661 N N . PHE A 1 87 ? -10.896 1.360 10.407 1.00 76.62 87 PHE A N 1
ATOM 662 C CA . PHE A 1 87 ? -9.844 1.764 11.329 1.00 76.62 87 PHE A CA 1
ATOM 663 C C . PHE A 1 87 ? -10.404 2.803 12.302 1.00 76.62 87 PHE A C 1
ATOM 665 O O . PHE A 1 87 ? -10.869 3.866 11.890 1.00 76.62 87 PHE A O 1
ATOM 672 N N . SER A 1 88 ? -10.388 2.490 13.597 1.00 74.38 88 SER A N 1
ATOM 673 C CA . SER A 1 88 ? -10.762 3.454 14.631 1.00 74.38 88 SER A CA 1
ATOM 674 C C . SER A 1 88 ? -9.547 4.271 15.051 1.00 74.38 88 SER A C 1
ATOM 676 O O . SER A 1 88 ? -8.494 3.715 15.359 1.00 74.38 88 SER A O 1
ATOM 678 N N . SER A 1 89 ? -9.708 5.589 15.164 1.00 69.75 89 SER A N 1
ATOM 679 C CA . SER A 1 89 ? -8.689 6.467 15.750 1.00 69.75 89 SER A CA 1
ATOM 680 C C . SER A 1 89 ? -8.414 6.153 17.225 1.00 69.75 89 SER A C 1
ATOM 682 O O . SER A 1 89 ? -7.318 6.421 17.709 1.00 69.75 89 SER A O 1
ATOM 684 N N . SER A 1 90 ? -9.359 5.520 17.931 1.00 71.44 90 SER A N 1
ATOM 685 C CA . SER A 1 90 ? -9.144 5.036 19.303 1.00 71.44 90 SER A CA 1
ATOM 686 C C . SER A 1 90 ? -8.139 3.882 19.393 1.00 71.44 90 SER A C 1
ATOM 688 O O . SER A 1 90 ? -7.693 3.551 20.489 1.00 71.44 90 SER A O 1
ATOM 690 N N . ALA A 1 91 ? -7.767 3.270 18.263 1.00 72.00 91 ALA A N 1
ATOM 691 C CA . ALA A 1 91 ? -6.764 2.211 18.225 1.00 72.00 91 ALA A CA 1
ATOM 692 C C . ALA A 1 91 ? -5.330 2.740 18.408 1.00 72.00 91 ALA A C 1
ATOM 694 O O . ALA A 1 91 ? -4.428 1.958 18.718 1.00 72.00 91 ALA A O 1
ATOM 695 N N . PHE A 1 92 ? -5.090 4.045 18.223 1.00 76.94 92 PHE A N 1
ATOM 696 C CA . PHE A 1 92 ? -3.798 4.663 18.527 1.00 76.94 92 PHE A CA 1
ATOM 697 C C . PHE A 1 92 ? -3.663 4.832 20.044 1.00 76.94 92 PHE A C 1
ATOM 699 O O . PHE A 1 92 ? -4.469 5.515 20.674 1.00 76.94 92 PHE A O 1
ATOM 706 N N . GLN A 1 93 ? -2.648 4.201 20.636 1.00 75.12 93 GLN A N 1
ATOM 707 C CA . GLN A 1 93 ? -2.417 4.210 22.082 1.00 75.12 93 GLN A CA 1
ATOM 708 C C . GLN A 1 93 ? -1.051 4.815 22.419 1.00 75.12 93 GLN A C 1
ATOM 710 O O . GLN A 1 93 ? -0.130 4.800 21.599 1.00 75.12 93 GLN A O 1
ATOM 715 N N . GLY A 1 94 ? -0.932 5.343 23.640 1.00 80.50 94 GLY A N 1
ATOM 716 C CA . GLY A 1 94 ? 0.332 5.810 24.211 1.00 80.50 94 GLY A CA 1
ATOM 717 C C . GLY A 1 94 ? 1.044 6.864 23.359 1.00 80.50 94 GLY A C 1
ATOM 718 O O . GLY A 1 94 ? 0.437 7.832 22.900 1.00 80.50 94 GLY A O 1
ATOM 719 N N . GLU A 1 95 ? 2.341 6.657 23.139 1.00 80.19 95 GLU A N 1
ATOM 720 C CA . GLU A 1 95 ? 3.237 7.598 22.455 1.00 80.19 95 GLU A CA 1
ATOM 721 C C . GLU A 1 95 ? 2.806 7.945 21.025 1.00 80.19 95 GLU A C 1
ATOM 723 O O . GLU A 1 95 ? 3.011 9.069 20.571 1.00 80.19 95 GLU A O 1
ATOM 728 N N . GLN A 1 96 ? 2.181 7.005 20.306 1.00 82.88 96 GLN A N 1
ATOM 729 C CA . GLN A 1 96 ? 1.712 7.248 18.939 1.00 82.88 96 GLN A CA 1
ATOM 730 C C . GLN A 1 96 ? 0.624 8.318 18.918 1.00 82.88 96 GLN A C 1
ATOM 732 O O . GLN A 1 96 ? 0.641 9.198 18.062 1.00 82.88 96 GLN A O 1
ATOM 737 N N . LYS A 1 97 ? -0.299 8.269 19.885 1.00 85.12 97 LYS A N 1
ATOM 738 C CA . LYS A 1 97 ? -1.376 9.253 19.996 1.00 85.12 97 LYS A CA 1
ATOM 739 C C . LYS A 1 97 ? -0.817 10.642 20.297 1.00 85.12 97 LYS A C 1
ATOM 741 O O . LYS A 1 97 ? -1.241 11.601 19.667 1.00 85.12 97 LYS A O 1
ATOM 746 N N . VAL A 1 98 ? 0.160 10.734 21.201 1.00 86.19 98 VAL A N 1
ATOM 747 C CA . VAL A 1 98 ? 0.810 12.006 21.560 1.00 86.19 98 VAL A CA 1
ATOM 748 C C . VAL A 1 98 ? 1.475 12.639 20.337 1.00 86.19 98 VAL A C 1
ATOM 750 O O . VAL A 1 98 ? 1.159 13.775 20.002 1.00 86.19 98 VAL A O 1
ATOM 753 N N . LYS A 1 99 ? 2.297 11.877 19.605 1.00 85.81 99 LYS A N 1
ATOM 754 C CA . LYS A 1 99 ? 2.984 12.367 18.398 1.00 85.81 99 LYS A CA 1
ATOM 755 C C . LYS A 1 99 ? 2.008 12.798 17.301 1.00 85.81 99 LYS A C 1
ATOM 757 O O . LYS A 1 99 ? 2.231 13.802 16.634 1.00 85.81 99 LYS A O 1
ATOM 762 N N . ILE A 1 100 ? 0.917 12.050 17.113 1.00 87.38 100 ILE A N 1
ATOM 763 C CA . ILE A 1 100 ? -0.132 12.411 16.151 1.00 87.38 100 ILE A CA 1
ATOM 764 C C . ILE A 1 100 ? -0.819 13.714 16.577 1.00 87.38 100 ILE A C 1
ATOM 766 O O . ILE A 1 100 ? -0.987 14.603 15.749 1.00 87.38 100 ILE A O 1
ATOM 770 N N . ASP A 1 101 ? -1.216 13.837 17.845 1.00 87.94 101 ASP A N 1
ATOM 771 C CA . ASP A 1 101 ? -1.906 15.024 18.361 1.00 87.94 101 ASP A CA 1
ATOM 772 C C . ASP A 1 101 ? -1.007 16.272 18.299 1.00 87.94 101 ASP A C 1
ATOM 774 O O . ASP A 1 101 ? -1.485 17.366 17.999 1.00 87.94 101 ASP A O 1
ATOM 778 N N . GLU A 1 102 ? 0.296 16.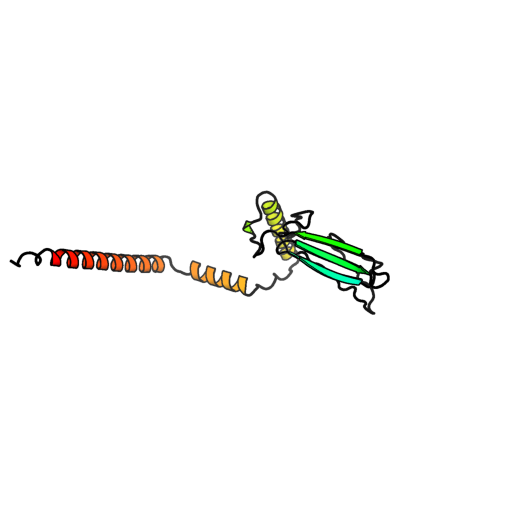120 18.539 1.00 88.81 102 GLU A N 1
ATOM 779 C CA . GLU A 1 102 ? 1.296 17.177 18.356 1.00 88.81 102 GLU A CA 1
ATOM 780 C C . GLU A 1 102 ? 1.414 17.597 16.889 1.00 88.81 102 GLU A C 1
ATOM 782 O O . GLU A 1 102 ? 1.326 18.788 16.588 1.00 88.81 102 GLU A O 1
ATOM 787 N N . GLN A 1 103 ? 1.532 16.638 15.966 1.00 85.94 103 GLN A N 1
ATOM 788 C CA . GLN A 1 103 ? 1.629 16.941 14.538 1.00 85.94 103 GLN A CA 1
ATOM 789 C C . GLN A 1 103 ? 0.360 17.620 14.006 1.00 85.94 103 GLN A C 1
ATOM 791 O O . GLN A 1 103 ? 0.452 18.552 13.215 1.00 85.94 103 GLN A O 1
ATOM 796 N N . ILE A 1 104 ? -0.822 17.220 14.488 1.00 86.69 104 ILE A N 1
ATOM 797 C CA . ILE A 1 104 ? -2.095 17.868 14.137 1.00 86.69 104 ILE A CA 1
ATOM 798 C C . ILE A 1 104 ? -2.081 19.347 14.517 1.00 86.69 104 ILE A C 1
ATOM 800 O O . ILE A 1 104 ? -2.444 20.183 13.694 1.00 86.69 104 ILE A O 1
ATOM 804 N N . LYS A 1 105 ? -1.640 19.676 15.736 1.00 87.31 105 LYS A N 1
ATOM 805 C CA . LYS A 1 105 ? -1.571 21.069 16.199 1.00 87.31 105 LYS A CA 1
ATOM 806 C C . LYS A 1 105 ? -0.616 21.896 15.346 1.00 87.31 105 LYS A C 1
ATOM 808 O O . LYS A 1 105 ? -0.928 23.034 15.011 1.00 87.31 105 LYS A O 1
ATOM 813 N N . VAL A 1 106 ? 0.531 21.324 14.982 1.00 86.44 106 VAL A N 1
ATOM 814 C CA . VAL A 1 106 ? 1.502 21.974 14.091 1.00 86.44 106 VAL A CA 1
ATOM 815 C C . VAL A 1 106 ? 0.886 22.228 12.713 1.00 86.44 106 VAL A C 1
ATOM 817 O O . VAL A 1 106 ? 1.010 23.328 12.176 1.00 86.44 106 VAL A O 1
ATOM 820 N N . ASP A 1 107 ? 0.191 21.241 12.149 1.00 83.75 107 ASP A N 1
ATOM 821 C CA . ASP A 1 107 ? -0.461 21.366 10.844 1.00 83.75 107 ASP A CA 1
ATOM 822 C C . ASP A 1 107 ? -1.569 22.438 10.866 1.00 83.75 107 ASP A C 1
ATOM 824 O O . ASP A 1 107 ? -1.654 23.253 9.947 1.00 83.75 107 ASP A O 1
ATOM 828 N N . GLU A 1 108 ? -2.377 22.494 11.931 1.00 84.31 108 GLU A N 1
ATOM 829 C CA . GLU A 1 108 ? -3.418 23.513 12.145 1.00 84.31 108 GLU A CA 1
ATOM 830 C C . GLU A 1 108 ? -2.828 24.928 12.252 1.00 84.31 108 GLU A C 1
ATOM 832 O O . GLU A 1 108 ? -3.285 25.843 11.566 1.00 84.31 108 GLU A O 1
ATOM 837 N N . GLN A 1 109 ? -1.756 25.099 13.031 1.00 83.25 109 GLN A N 1
ATOM 838 C CA . GLN A 1 109 ? -1.047 26.378 13.147 1.00 83.25 109 GLN A CA 1
ATOM 839 C C . GLN A 1 109 ? -0.452 26.834 11.809 1.00 83.25 109 GLN A C 1
ATOM 841 O O . GLN A 1 109 ? -0.493 28.020 11.473 1.00 83.25 109 GLN A O 1
ATOM 846 N N . ASN A 1 110 ? 0.089 25.905 11.019 1.00 81.06 110 ASN A N 1
ATOM 847 C CA . ASN A 1 110 ? 0.622 26.215 9.695 1.00 81.06 110 ASN A CA 1
ATOM 848 C C . ASN A 1 110 ? -0.489 26.615 8.709 1.00 81.06 110 ASN A C 1
ATOM 850 O O . ASN A 1 110 ? -0.296 27.538 7.917 1.00 81.06 110 ASN A O 1
ATOM 854 N N . LEU A 1 111 ? -1.660 25.973 8.768 1.00 79.31 111 LEU A N 1
ATOM 855 C CA . LEU A 1 111 ? -2.819 26.324 7.939 1.00 79.31 111 LEU A CA 1
ATOM 856 C C . LEU A 1 111 ? -3.320 27.747 8.223 1.00 79.31 111 LEU A C 1
ATOM 858 O O . LEU A 1 111 ? -3.548 28.504 7.276 1.00 79.31 111 LEU A O 1
ATOM 862 N N . GLU A 1 112 ? -3.430 28.128 9.501 1.00 77.38 112 GLU A N 1
ATOM 863 C CA . GLU A 1 112 ? -3.798 29.492 9.906 1.00 77.38 112 GLU A CA 1
ATOM 864 C C . GLU A 1 112 ? -2.750 30.516 9.458 1.00 77.38 112 GLU A C 1
ATOM 866 O O . GLU A 1 112 ? -3.084 31.528 8.843 1.00 77.38 112 GLU A O 1
ATOM 871 N N . LYS A 1 113 ? -1.464 30.223 9.683 1.00 77.44 113 LYS A N 1
ATOM 872 C CA . LYS A 1 113 ? -0.351 31.106 9.305 1.00 77.44 113 LYS A CA 1
ATOM 873 C C . LYS A 1 113 ? -0.291 31.385 7.800 1.00 77.44 113 LYS A C 1
ATOM 875 O O . LYS A 1 113 ? 0.122 32.470 7.395 1.00 77.44 113 LYS A O 1
ATOM 880 N N . HIS A 1 114 ? -0.683 30.418 6.971 1.00 73.81 114 HIS A N 1
ATOM 881 C CA . HIS A 1 114 ? -0.632 30.528 5.513 1.00 73.81 114 HIS A CA 1
ATOM 882 C C . HIS A 1 114 ? -1.971 30.924 4.861 1.00 73.81 114 HIS A C 1
ATOM 884 O O . HIS A 1 114 ? -2.053 30.916 3.633 1.00 73.81 114 HIS A O 1
ATOM 890 N N . ASN A 1 115 ? -3.001 31.300 5.638 1.00 73.88 115 ASN A N 1
ATOM 891 C CA . ASN A 1 115 ? -4.351 31.633 5.142 1.00 73.88 115 ASN A CA 1
ATOM 892 C C . ASN A 1 115 ? -4.927 30.570 4.180 1.00 73.88 115 ASN A C 1
ATOM 894 O O . ASN A 1 115 ? -5.665 30.880 3.239 1.00 73.88 115 ASN A O 1
ATOM 898 N N . LEU A 1 116 ? -4.569 29.302 4.384 1.00 70.94 116 LEU A N 1
ATOM 899 C CA . LEU A 1 116 ? -5.051 28.200 3.560 1.00 70.94 116 LEU A CA 1
ATOM 900 C C . LEU A 1 116 ? -6.487 27.863 3.981 1.00 70.94 116 LEU A C 1
ATOM 902 O O . LEU A 1 116 ? -6.789 27.756 5.169 1.00 70.94 116 LEU A O 1
ATOM 906 N N . ARG A 1 117 ? -7.399 27.702 3.010 1.00 58.22 117 ARG A N 1
ATOM 907 C CA . ARG A 1 117 ? -8.799 27.340 3.301 1.00 58.22 117 ARG A CA 1
ATOM 908 C C . ARG A 1 117 ? -8.839 26.007 4.046 1.00 58.22 117 ARG A C 1
ATOM 910 O O . ARG A 1 117 ? -8.242 25.030 3.597 1.00 58.22 117 ARG A O 1
ATOM 917 N N . GLN A 1 118 ? -9.601 25.959 5.139 1.00 61.03 118 GLN A N 1
ATOM 918 C CA . GLN A 1 118 ? -9.948 24.699 5.789 1.00 61.03 118 GLN A CA 1
ATOM 919 C C . GLN A 1 118 ? -10.584 23.757 4.758 1.00 61.03 118 GLN A C 1
ATOM 921 O O . GLN A 1 118 ? -11.388 24.183 3.921 1.00 61.03 118 GLN A O 1
ATOM 926 N N . LYS A 1 119 ? -10.181 22.480 4.793 1.00 59.31 119 LYS A N 1
ATOM 927 C CA . LYS A 1 119 ? -10.734 21.432 3.928 1.00 59.31 119 LYS A CA 1
ATOM 928 C C . LYS A 1 119 ? -12.268 21.472 4.038 1.00 59.31 119 LYS A C 1
ATOM 930 O O . LYS A 1 119 ? -12.762 21.514 5.163 1.00 59.31 119 LYS A O 1
ATOM 935 N N . PRO A 1 120 ? -13.018 21.475 2.920 1.00 51.78 120 PRO A N 1
ATOM 936 C CA . PRO A 1 120 ? -14.474 21.509 2.985 1.00 51.78 120 PRO A CA 1
ATOM 937 C C . PRO A 1 120 ? -14.980 20.326 3.816 1.00 51.78 120 PRO A C 1
ATOM 939 O O . PRO A 1 120 ? -14.519 19.196 3.624 1.00 51.78 120 PRO A O 1
ATOM 942 N N . GLU A 1 121 ? -15.890 20.605 4.754 1.00 52.72 121 GLU A N 1
ATOM 943 C CA . GLU A 1 121 ? -16.515 19.589 5.602 1.00 52.72 121 GLU A CA 1
ATOM 944 C C . 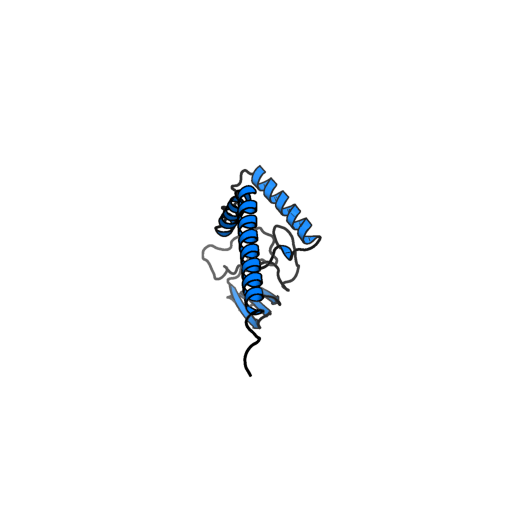GLU A 1 121 ? -17.106 18.485 4.724 1.00 52.72 121 GLU A C 1
ATOM 946 O O . GLU A 1 121 ? -17.834 18.746 3.761 1.00 52.72 121 GLU A O 1
ATOM 951 N N . THR A 1 122 ? -16.782 17.234 5.041 1.00 59.31 122 THR A N 1
ATOM 952 C CA . THR A 1 122 ? -17.424 16.108 4.368 1.00 59.31 122 THR A CA 1
ATOM 953 C C . THR A 1 122 ? -18.854 15.961 4.889 1.00 59.31 122 THR A C 1
ATOM 955 O O . THR A 1 122 ? -19.177 16.387 5.999 1.00 59.31 122 THR A O 1
ATOM 958 N N . THR A 1 123 ? -19.746 15.339 4.114 1.00 53.00 123 THR A N 1
ATOM 959 C CA . THR A 1 123 ? -21.167 15.176 4.481 1.00 53.00 123 THR A CA 1
ATOM 960 C C . THR A 1 123 ? -21.368 14.519 5.859 1.00 53.00 123 THR A C 1
ATOM 962 O O . THR A 1 123 ? -22.342 14.820 6.548 1.00 53.00 123 THR A O 1
ATOM 965 N N . GLY A 1 124 ? -20.432 13.665 6.293 1.00 58.91 124 GLY A N 1
ATOM 966 C CA . GLY A 1 124 ? -20.448 13.052 7.626 1.00 58.91 124 GLY A CA 1
ATOM 967 C C . GLY A 1 124 ? -20.101 14.022 8.761 1.00 58.91 124 GLY A C 1
ATOM 968 O O . GLY A 1 124 ? -20.722 13.967 9.825 1.00 58.91 124 GLY A O 1
ATOM 969 N N . ASP A 1 125 ? -19.168 14.946 8.527 1.00 59.62 125 ASP A N 1
ATOM 970 C CA . ASP A 1 125 ? -18.747 15.946 9.516 1.00 59.62 125 ASP A CA 1
ATOM 971 C C . ASP A 1 125 ? -19.871 16.961 9.765 1.00 59.62 125 ASP A C 1
ATOM 973 O O . ASP A 1 125 ? -20.228 17.235 10.914 1.00 59.62 125 ASP A O 1
ATOM 977 N N . ALA A 1 126 ? -20.535 17.404 8.692 1.00 59.44 126 ALA A N 1
ATOM 978 C CA . ALA A 1 126 ? -21.681 18.308 8.765 1.00 59.44 126 ALA A CA 1
ATOM 979 C C . ALA A 1 126 ? -22.867 17.703 9.546 1.00 59.44 126 ALA A C 1
ATOM 981 O O . ALA A 1 126 ? -23.535 18.400 10.316 1.00 59.44 126 ALA A O 1
ATOM 982 N N . PHE A 1 127 ? -23.129 16.396 9.402 1.00 66.75 127 PHE A N 1
ATOM 983 C CA . PHE A 1 127 ? -24.176 15.709 10.167 1.00 66.75 127 PHE A CA 1
ATOM 984 C C . PHE A 1 127 ? -23.841 15.656 11.662 1.00 66.75 127 PHE A C 1
ATOM 986 O O . PHE A 1 127 ? -24.698 15.946 12.495 1.00 66.75 127 PHE A O 1
ATOM 993 N N . LYS A 1 128 ? -22.584 15.357 12.014 1.00 64.00 128 LYS A N 1
ATOM 994 C CA . LYS A 1 128 ? -22.138 15.282 13.412 1.00 64.00 128 LYS A CA 1
ATOM 995 C C . LYS A 1 128 ? -22.217 16.641 14.115 1.00 64.00 128 LYS A C 1
ATOM 997 O O . LYS A 1 128 ? -22.699 16.705 15.244 1.00 64.00 128 LYS A O 1
ATOM 1002 N N . VAL A 1 129 ? -21.832 17.720 13.426 1.00 67.12 129 VAL A N 1
ATOM 1003 C CA . VAL A 1 129 ? -21.962 19.109 13.911 1.00 67.12 129 VAL A CA 1
ATOM 1004 C C . VAL A 1 129 ? -23.430 19.511 14.073 1.00 67.12 129 VAL A C 1
ATOM 1006 O O . VAL A 1 129 ? -23.804 20.160 15.052 1.00 67.12 129 VAL A O 1
ATOM 1009 N N . LYS A 1 130 ? -24.298 19.108 13.137 1.00 66.44 130 LYS A N 1
ATOM 1010 C CA . LYS A 1 130 ? -25.738 19.383 13.223 1.00 66.44 130 LYS A CA 1
ATOM 1011 C C . LYS A 1 130 ? -26.379 18.645 14.400 1.00 66.44 130 LYS A C 1
ATOM 1013 O O . LYS A 1 130 ? -27.142 19.250 15.144 1.00 66.44 130 LYS A O 1
ATOM 1018 N N . VAL A 1 131 ? -26.024 17.378 14.615 1.00 66.25 131 VAL A N 1
ATOM 1019 C CA . VAL A 1 131 ? -26.509 16.575 15.747 1.00 66.25 131 VAL A CA 1
ATOM 1020 C C . VAL A 1 131 ? -25.999 17.128 17.079 1.00 66.25 131 VAL A C 1
ATOM 1022 O O . VAL A 1 131 ? -26.791 17.278 18.005 1.00 66.25 131 VAL A O 1
ATOM 1025 N N . SER A 1 132 ? -24.721 17.510 17.186 1.00 62.97 132 SER A N 1
ATOM 1026 C CA . SER A 1 132 ? -24.186 18.073 18.434 1.00 62.97 132 SER A CA 1
ATOM 1027 C C . SER A 1 132 ? -24.840 19.406 18.797 1.00 62.97 132 SER A C 1
ATOM 1029 O O . SER A 1 132 ? -25.158 19.619 19.963 1.00 62.97 132 SER A O 1
ATOM 1031 N N . LYS A 1 133 ? -25.114 20.273 17.810 1.00 64.69 133 LYS A N 1
ATOM 1032 C CA . LYS A 1 133 ? -25.848 21.531 18.022 1.00 64.69 133 LYS A CA 1
ATOM 1033 C C . LYS A 1 133 ? -27.300 21.305 18.441 1.00 64.69 133 LYS A C 1
ATOM 1035 O O . LYS A 1 133 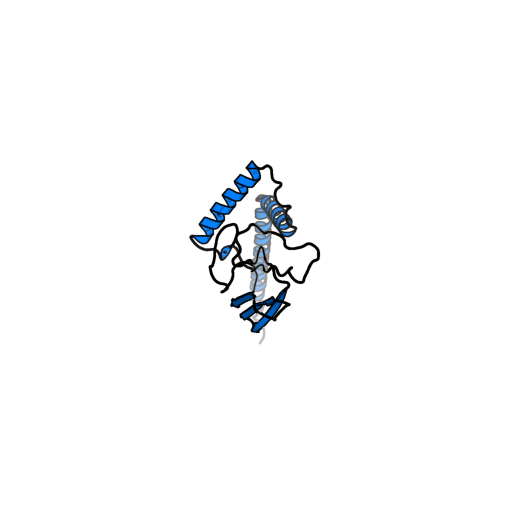? -27.792 22.032 19.294 1.00 64.69 133 LYS A O 1
ATOM 1040 N N . VAL A 1 134 ? -27.977 20.300 17.881 1.00 64.50 134 VAL A N 1
ATOM 1041 C CA . VAL A 1 134 ? -29.357 19.954 18.269 1.00 64.50 134 VAL A CA 1
ATOM 1042 C C . VAL A 1 134 ? -29.409 19.393 19.693 1.00 64.50 134 VAL A C 1
ATOM 1044 O O . VAL A 1 134 ? -30.317 19.733 20.443 1.00 64.50 134 VAL A O 1
ATOM 1047 N N . ILE A 1 135 ? -28.418 18.591 20.096 1.00 62.66 135 ILE A N 1
ATOM 1048 C CA . ILE A 1 135 ? -28.335 18.036 21.457 1.00 62.66 135 ILE A CA 1
ATOM 1049 C C . ILE A 1 135 ? -27.934 19.113 22.478 1.00 62.66 135 ILE A C 1
ATOM 1051 O O . ILE A 1 135 ? -28.509 19.162 23.558 1.00 62.66 135 ILE A O 1
ATOM 1055 N N . GLN A 1 136 ? -26.991 20.001 22.147 1.00 61.88 136 GLN A N 1
ATOM 1056 C CA . GLN A 1 136 ? -26.624 21.128 23.016 1.00 61.88 136 GLN A CA 1
ATOM 1057 C C . GLN A 1 136 ? -27.725 22.189 23.118 1.00 61.88 136 GLN A C 1
ATOM 1059 O O . GLN A 1 136 ? -27.810 22.870 24.134 1.00 61.88 136 GLN A O 1
ATOM 1064 N N . GLY A 1 137 ? -28.556 22.330 22.082 1.00 58.72 137 GLY A N 1
ATOM 1065 C CA . GLY A 1 137 ? -29.708 23.233 22.066 1.00 58.72 137 GLY A CA 1
ATOM 1066 C C . GLY A 1 137 ? -30.962 22.673 22.741 1.00 58.72 137 GLY A C 1
ATOM 1067 O O . GLY A 1 137 ? -31.968 23.374 22.813 1.00 58.72 137 GLY A O 1
ATOM 1068 N N . ALA A 1 138 ? -30.938 21.426 23.221 1.00 61.91 138 ALA A N 1
ATOM 1069 C CA . ALA A 1 138 ? -32.027 20.886 24.019 1.00 61.91 138 ALA A CA 1
ATOM 1070 C C . ALA A 1 138 ? -31.941 21.472 25.436 1.00 61.91 138 ALA A C 1
ATOM 1072 O O . ALA A 1 138 ? -31.119 21.054 26.252 1.00 61.91 138 ALA A O 1
ATOM 1073 N N . ASP A 1 139 ? -32.796 22.455 25.722 1.00 58.69 139 ASP A N 1
ATOM 1074 C CA . ASP A 1 139 ? -32.892 23.067 27.043 1.00 58.69 139 ASP A CA 1
ATOM 1075 C C . ASP A 1 139 ? -33.098 21.996 28.123 1.00 58.69 139 ASP A C 1
ATOM 1077 O O . ASP A 1 139 ? -34.021 21.178 28.053 1.00 58.69 139 ASP A O 1
ATOM 1081 N N . ILE A 1 140 ? -32.285 22.054 29.183 1.00 63.19 140 ILE A N 1
ATOM 1082 C CA . ILE A 1 140 ? -32.357 21.176 30.367 1.00 63.19 140 ILE A CA 1
ATOM 1083 C C . ILE A 1 140 ? -33.797 21.052 30.912 1.00 63.19 140 ILE A C 1
ATOM 1085 O O . ILE A 1 140 ? -34.192 19.999 31.410 1.00 63.19 140 ILE A O 1
ATOM 1089 N N . LYS A 1 141 ? -34.622 22.096 30.753 1.00 55.56 141 LYS A N 1
ATOM 1090 C CA . LYS A 1 141 ? -36.037 22.118 31.159 1.00 55.56 141 LYS A CA 1
ATOM 1091 C C . LYS A 1 141 ? -36.914 21.115 30.392 1.00 55.56 141 LYS A C 1
ATOM 1093 O O . LYS A 1 141 ? -37.819 20.536 30.989 1.00 55.56 141 LYS A O 1
ATOM 1098 N N . VAL A 1 142 ? -36.637 20.865 29.110 1.00 66.69 142 VAL A N 1
ATOM 1099 C CA . VAL A 1 142 ? -37.367 19.883 28.285 1.00 66.69 142 VAL A CA 1
ATOM 1100 C C . VAL A 1 142 ? -37.009 18.458 28.710 1.00 66.69 142 VAL A C 1
ATOM 1102 O O . VAL A 1 142 ? -37.890 17.616 28.863 1.00 66.69 142 VAL A O 1
ATOM 1105 N N . ILE A 1 143 ? -35.729 18.201 28.989 1.00 68.50 143 ILE A N 1
ATOM 1106 C CA . ILE A 1 143 ? -35.231 16.887 29.430 1.00 68.50 143 ILE A CA 1
ATOM 1107 C C . ILE A 1 143 ? -35.823 16.499 30.797 1.00 68.50 143 ILE A C 1
ATOM 1109 O O . ILE A 1 143 ? -36.253 15.358 30.996 1.00 68.50 143 ILE A O 1
ATOM 1113 N N . ILE A 1 144 ? -35.909 17.459 31.724 1.00 67.44 144 ILE A N 1
ATOM 1114 C CA . ILE A 1 144 ? -36.532 17.253 33.040 1.00 67.44 144 ILE A CA 1
ATOM 1115 C C . ILE A 1 144 ? -38.040 16.988 32.896 1.00 67.44 144 ILE A C 1
ATOM 1117 O O . ILE A 1 144 ? -38.560 16.071 33.533 1.00 67.44 144 ILE A O 1
ATOM 1121 N N . GLY A 1 145 ? -38.738 17.726 32.024 1.00 68.50 145 GLY A N 1
ATOM 1122 C CA . GLY A 1 145 ? -40.176 17.551 31.789 1.00 68.50 145 GLY A CA 1
ATOM 1123 C C . GLY A 1 145 ? -40.542 16.182 31.206 1.00 68.50 145 GLY A C 1
ATOM 1124 O O . GLY A 1 145 ? -41.474 15.535 31.686 1.00 68.50 145 GLY A O 1
ATOM 1125 N N . VAL A 1 146 ? -39.776 15.700 30.221 1.00 76.19 146 VAL A N 1
ATOM 1126 C CA . VAL A 1 146 ? -40.003 14.381 29.601 1.00 76.19 146 VAL A CA 1
ATOM 1127 C C . VAL A 1 146 ? -39.760 13.252 30.608 1.00 76.19 146 VAL A C 1
ATOM 1129 O O . VAL A 1 146 ? -40.536 12.300 30.670 1.00 76.19 146 VAL A O 1
ATOM 1132 N N . SER A 1 147 ? -38.742 13.388 31.460 1.00 77.00 147 SER A N 1
ATOM 1133 C CA . SER A 1 147 ? -38.425 12.389 32.489 1.00 77.00 147 SER A CA 1
ATOM 1134 C C . SER A 1 147 ? -39.523 12.278 33.557 1.00 77.00 147 SER A C 1
ATOM 1136 O O . SER A 1 147 ? -39.891 11.173 33.957 1.00 77.00 147 SER A O 1
ATOM 1138 N N . PHE A 1 148 ? -40.099 13.408 33.983 1.00 82.88 148 PHE A N 1
ATOM 1139 C CA . PHE A 1 148 ? -41.167 13.428 34.989 1.00 82.88 148 PHE A CA 1
ATOM 1140 C C . PHE A 1 148 ? -42.481 12.829 34.461 1.00 82.88 148 PHE A C 1
ATOM 1142 O O . PHE A 1 148 ? -43.155 12.086 35.173 1.00 82.88 148 PHE A O 1
ATOM 1149 N N . ALA A 1 149 ? -42.821 13.090 33.194 1.00 83.19 149 ALA A N 1
ATOM 1150 C CA . ALA A 1 149 ? -44.013 12.532 32.556 1.00 83.19 149 ALA A CA 1
ATOM 1151 C C . ALA A 1 149 ? -43.941 11.001 32.421 1.00 83.19 149 ALA A C 1
ATOM 1153 O O . ALA A 1 149 ? -44.913 10.306 32.721 1.00 83.19 149 ALA A O 1
ATOM 1154 N N . VAL A 1 150 ? -42.776 10.466 32.035 1.00 89.69 150 VAL A N 1
ATOM 1155 C CA . VAL A 1 150 ? -42.554 9.014 31.949 1.00 89.69 150 VAL A CA 1
ATOM 1156 C C . VAL A 1 150 ? -42.631 8.370 33.334 1.00 89.69 150 VAL A C 1
ATOM 1158 O O . VAL A 1 150 ? -43.272 7.332 33.489 1.00 89.69 150 VAL A O 1
ATOM 1161 N N . PHE A 1 151 ? -42.051 9.002 34.359 1.00 89.75 151 PHE A N 1
ATOM 1162 C CA . PHE A 1 151 ? -42.113 8.498 35.732 1.00 89.75 151 PHE A CA 1
ATOM 1163 C C . PHE A 1 151 ? -43.553 8.425 36.262 1.00 89.75 151 PHE A C 1
ATOM 1165 O O . PHE A 1 151 ? -43.950 7.405 36.824 1.00 89.75 151 PHE A O 1
ATOM 1172 N N . ILE A 1 152 ? -44.361 9.466 36.028 1.00 90.94 152 ILE A N 1
ATOM 1173 C CA . ILE A 1 152 ? -45.780 9.485 36.418 1.00 90.94 152 ILE A CA 1
ATOM 1174 C C . ILE A 1 152 ? -46.555 8.370 35.709 1.00 90.94 152 ILE A C 1
ATOM 1176 O O . ILE A 1 152 ? -47.351 7.676 36.340 1.00 90.94 152 ILE A O 1
ATOM 1180 N N . LEU A 1 153 ? -46.310 8.162 34.415 1.00 92.00 153 LEU A N 1
ATOM 1181 C CA . LEU A 1 153 ? -47.010 7.146 33.632 1.00 92.00 153 LEU A CA 1
ATOM 1182 C C . LEU A 1 153 ? -46.679 5.725 34.117 1.00 92.00 153 LEU A C 1
ATOM 1184 O O . LEU A 1 153 ? -47.581 4.907 34.293 1.00 92.00 153 LEU A O 1
ATOM 1188 N N . VAL A 1 154 ? -45.407 5.450 34.419 1.00 93.12 154 VAL A N 1
ATOM 1189 C CA . VAL A 1 154 ? -44.976 4.170 35.007 1.00 93.12 154 VAL A CA 1
ATOM 1190 C C . VAL A 1 154 ? -45.572 3.977 36.402 1.00 93.12 154 VAL A C 1
ATOM 1192 O O . VAL A 1 154 ? -46.074 2.898 36.710 1.00 93.12 154 VAL A O 1
ATOM 1195 N N . PHE A 1 155 ? -45.581 5.019 37.236 1.00 93.44 155 PHE A N 1
ATOM 1196 C CA . PHE A 1 155 ? -46.167 4.954 38.574 1.00 93.44 155 PHE A CA 1
ATOM 1197 C C . PHE A 1 155 ? -47.668 4.634 38.528 1.00 93.44 155 PHE A C 1
ATOM 1199 O O . PHE A 1 155 ? -48.138 3.761 39.257 1.00 93.44 155 PHE A O 1
ATOM 1206 N N . LEU A 1 156 ? -48.417 5.277 37.627 1.00 92.94 156 LEU A N 1
ATOM 1207 C CA . LEU A 1 156 ? -49.842 5.001 37.435 1.00 92.94 156 LEU A CA 1
ATOM 1208 C C . LEU A 1 156 ? -50.092 3.572 36.946 1.00 92.94 156 LEU A C 1
ATOM 1210 O O . LEU A 1 156 ? -50.988 2.912 37.466 1.00 92.94 156 LEU A O 1
ATOM 1214 N N . LEU A 1 157 ? -49.275 3.058 36.020 1.00 92.69 157 LEU A N 1
ATOM 1215 C CA . LEU A 1 157 ? -49.367 1.663 35.580 1.00 92.69 157 LEU A CA 1
ATOM 1216 C C . LEU A 1 157 ? -49.151 0.683 36.738 1.00 92.69 157 LEU A C 1
ATOM 1218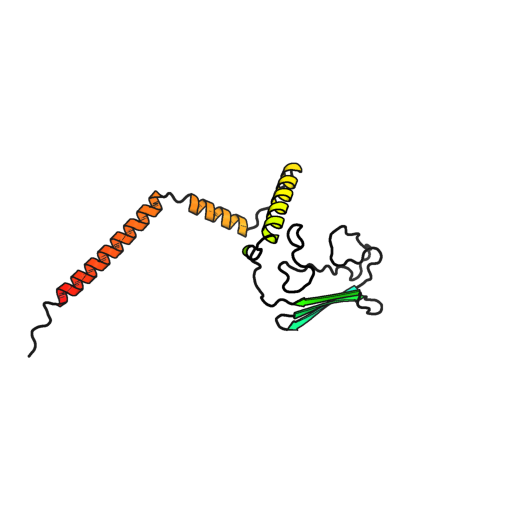 O O . LEU A 1 157 ? -49.928 -0.258 36.889 1.00 92.69 157 LEU A O 1
ATOM 1222 N N . VAL A 1 158 ? -48.158 0.924 37.598 1.00 92.38 158 VAL A N 1
ATOM 1223 C CA . VAL A 1 158 ? -47.916 0.086 38.784 1.00 92.38 158 VAL A CA 1
ATOM 1224 C C . VAL A 1 158 ? -49.105 0.142 39.746 1.00 92.38 158 VAL A C 1
ATOM 1226 O O . VAL A 1 158 ? -49.564 -0.901 40.208 1.00 92.38 158 VAL A O 1
ATOM 1229 N N . VAL A 1 159 ? -49.663 1.327 40.012 1.00 92.00 159 VAL A N 1
ATOM 1230 C CA . VAL A 1 159 ? -50.852 1.475 40.871 1.00 92.00 159 VAL A CA 1
ATOM 1231 C C . VAL A 1 159 ? -52.064 0.746 40.285 1.00 92.00 159 VAL A C 1
ATOM 1233 O O . VAL A 1 159 ? -52.784 0.073 41.025 1.00 92.00 159 VAL A O 1
ATOM 1236 N N . CYS A 1 160 ? -52.282 0.833 38.970 1.00 88.69 160 CYS A N 1
ATOM 1237 C CA . CYS A 1 160 ? -53.342 0.101 38.279 1.00 88.69 160 CYS A CA 1
ATOM 1238 C C . CYS A 1 160 ? -53.163 -1.416 38.407 1.00 88.69 160 CYS A C 1
ATOM 1240 O O . CYS A 1 160 ? -54.128 -2.109 38.726 1.00 88.69 160 CYS A O 1
ATOM 1242 N N . ILE A 1 161 ? -51.939 -1.926 38.233 1.00 90.12 161 ILE A N 1
ATOM 1243 C CA . ILE A 1 161 ? -51.627 -3.352 38.397 1.00 90.12 161 ILE A CA 1
ATOM 1244 C C . ILE A 1 161 ? -51.887 -3.797 39.842 1.00 90.12 161 ILE A C 1
ATOM 1246 O O . ILE A 1 161 ? -52.559 -4.801 40.062 1.00 90.12 161 ILE A O 1
ATOM 1250 N N . VAL A 1 162 ? -51.438 -3.032 40.844 1.00 88.19 162 VAL A N 1
ATOM 1251 C CA . VAL A 1 162 ? -51.670 -3.369 42.260 1.00 88.19 162 VAL A CA 1
ATOM 1252 C C . VAL A 1 162 ? -53.163 -3.365 42.603 1.00 88.19 162 VAL A C 1
ATOM 1254 O O . VAL A 1 162 ? -53.624 -4.271 43.297 1.00 88.19 162 VAL A O 1
ATOM 1257 N N . ARG A 1 163 ? -53.942 -2.399 42.095 1.00 82.25 163 ARG A N 1
ATOM 1258 C CA . ARG A 1 163 ? -55.404 -2.359 42.286 1.00 82.25 163 ARG A CA 1
ATOM 1259 C C . ARG A 1 163 ? -56.133 -3.509 41.590 1.00 82.25 163 ARG A C 1
ATOM 1261 O O . ARG A 1 163 ? -57.076 -4.056 42.155 1.00 82.25 163 ARG A O 1
ATOM 1268 N N . ALA A 1 164 ? -55.708 -3.887 40.388 1.00 78.25 164 ALA A N 1
ATOM 1269 C CA . ALA A 1 164 ? -56.269 -5.034 39.679 1.00 78.25 164 ALA A CA 1
ATOM 1270 C C . ALA A 1 164 ? -55.987 -6.349 40.430 1.00 78.25 164 ALA A C 1
ATOM 1272 O O . ALA A 1 164 ? -56.887 -7.173 40.594 1.00 78.25 164 ALA A O 1
ATOM 1273 N N . CYS A 1 165 ? -54.776 -6.511 40.972 1.00 69.81 165 CYS A N 1
ATOM 1274 C CA . CYS A 1 165 ? -54.399 -7.686 41.758 1.00 69.81 165 CYS A CA 1
ATOM 1275 C C . CYS A 1 165 ? -55.066 -7.729 43.147 1.00 69.81 165 CYS A C 1
ATOM 1277 O O . CYS A 1 165 ? -55.342 -8.815 43.656 1.00 69.81 165 CYS A O 1
ATOM 1279 N N . SER A 1 166 ? -55.357 -6.582 43.775 1.00 63.31 166 SER A N 1
ATOM 1280 C CA . SER A 1 166 ? -56.056 -6.552 45.068 1.00 63.31 166 SER A CA 1
ATOM 1281 C C . SER A 1 166 ? -57.557 -6.838 44.947 1.00 63.31 166 SER A C 1
ATOM 1283 O O . SER A 1 166 ? -58.123 -7.447 45.854 1.00 63.31 166 SER A O 1
ATOM 1285 N N . GLY A 1 167 ? -58.188 -6.486 43.820 1.00 57.53 167 GLY A N 1
ATOM 1286 C CA . GLY A 1 167 ? -59.598 -6.789 43.539 1.00 57.53 167 GLY A CA 1
ATOM 1287 C C . GLY A 1 167 ? -59.893 -8.265 43.233 1.00 57.53 167 GLY A C 1
ATOM 1288 O O . GLY A 1 167 ? -61.026 -8.709 43.391 1.00 57.53 167 GLY A O 1
ATOM 1289 N N . GLN A 1 168 ? -58.890 -9.058 42.839 1.00 55.59 168 GLN A N 1
ATOM 1290 C CA . GLN A 1 168 ? -59.066 -10.494 42.571 1.00 55.59 168 GLN A CA 1
ATOM 1291 C C . GLN A 1 168 ? -58.974 -11.380 43.827 1.00 55.59 168 GLN A C 1
ATOM 1293 O O . GLN A 1 168 ? -59.429 -12.525 43.803 1.00 55.59 168 GLN A O 1
ATOM 1298 N N . ARG A 1 169 ? -58.455 -10.868 44.953 1.00 52.84 169 ARG A N 1
ATOM 1299 C CA . ARG A 1 169 ? -58.349 -11.632 46.213 1.00 52.84 169 ARG A CA 1
ATOM 1300 C C . ARG A 1 169 ? -59.674 -11.819 46.962 1.00 52.84 169 ARG A C 1
ATOM 1302 O O . ARG A 1 169 ? -59.724 -12.653 47.856 1.00 52.84 169 ARG A O 1
ATOM 1309 N N . THR A 1 170 ? -60.742 -11.104 46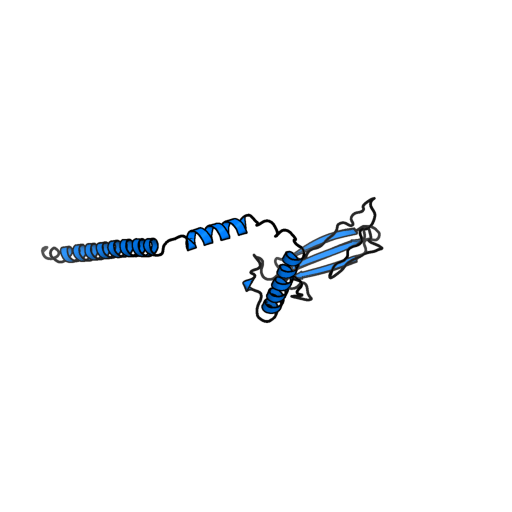.605 1.00 54.00 170 THR A N 1
ATOM 1310 C CA . THR A 1 170 ? -62.058 -11.240 47.261 1.00 54.00 170 THR A CA 1
ATOM 1311 C C . THR A 1 170 ? -63.031 -12.174 46.534 1.00 54.00 170 THR A C 1
ATOM 1313 O O . THR A 1 170 ? -64.085 -12.461 47.085 1.00 54.00 170 THR A O 1
ATOM 1316 N N . ASN A 1 171 ? -62.695 -12.683 45.339 1.00 53.75 171 ASN A N 1
ATOM 1317 C CA . ASN A 1 171 ? -63.617 -13.479 44.504 1.00 53.75 171 ASN A CA 1
ATOM 1318 C C . ASN A 1 171 ? -63.199 -14.950 44.291 1.00 53.75 171 ASN A C 1
ATOM 1320 O O . ASN A 1 171 ? -63.736 -15.616 43.413 1.00 53.75 171 ASN A O 1
ATOM 1324 N N . SER A 1 172 ? -62.271 -15.486 45.088 1.00 54.78 172 SER A N 1
ATOM 1325 C CA . SER A 1 172 ? -61.839 -16.896 45.020 1.00 54.78 172 SER A CA 1
ATOM 1326 C C . SER A 1 172 ? -62.146 -17.677 46.307 1.00 54.78 172 SER A C 1
ATOM 1328 O O . SER A 1 172 ? -61.280 -18.350 46.847 1.00 54.78 172 SER A O 1
ATOM 1330 N N . ASN A 1 173 ? -63.388 -17.584 46.802 1.00 53.31 173 ASN A N 1
ATOM 1331 C CA . ASN A 1 173 ? -63.951 -18.490 47.817 1.00 53.31 173 ASN A CA 1
ATOM 1332 C C . ASN A 1 173 ? -65.482 -18.598 47.668 1.00 53.31 173 ASN A C 1
ATOM 1334 O O . ASN A 1 173 ? -66.226 -17.981 48.423 1.00 53.31 173 ASN A O 1
ATOM 1338 N N . CYS A 1 174 ? -65.958 -19.362 46.683 1.00 49.91 174 CYS A N 1
ATOM 1339 C CA . CYS A 1 174 ? -67.220 -20.113 46.768 1.00 49.91 174 CYS A CA 1
ATOM 1340 C C . CYS A 1 174 ? -67.301 -21.081 45.579 1.00 49.91 174 CYS A C 1
ATOM 1342 O O . CYS A 1 174 ? -67.314 -20.642 44.430 1.00 49.91 174 CYS A O 1
ATOM 1344 N N . GLY A 1 175 ? -67.325 -22.383 45.852 1.00 42.03 175 GLY A N 1
ATOM 1345 C CA . GLY A 1 175 ? -67.418 -23.429 44.834 1.00 42.03 175 GLY A CA 1
ATOM 1346 C C . GLY A 1 175 ? -67.088 -24.796 45.419 1.00 42.03 175 GLY A C 1
ATOM 1347 O O . GLY A 1 175 ? -65.961 -25.261 45.270 1.00 42.03 175 GLY A O 1
ATOM 1348 N N . MET A 1 176 ? -68.065 -25.345 46.150 1.00 41.50 176 MET A N 1
ATOM 1349 C CA . MET A 1 176 ? -68.229 -26.776 46.448 1.00 41.50 176 MET A CA 1
ATOM 1350 C C . MET A 1 176 ? -68.289 -27.606 45.165 1.00 41.50 176 MET A C 1
ATOM 1352 O O . MET A 1 176 ? -68.821 -27.075 44.163 1.00 41.50 176 MET A O 1
#